Protein AF-A0A8S2ZA71-F1 (afdb_monomer)

Sequence (55 aa):
MQFALAEIKFAVIRLLQNYTILPSELANNELELVEMVTIAPKQVMVRLEKRTDRE

Mean predicted aligned error: 9.73 Å

pLDDT: mean 74.15, std 15.78, range [40.84, 95.19]

InterPro domains:
  IPR036396 Cytochrome P450 superfamily [G3DSA:1.10.630.10] (1-54)
  IPR036396 Cytochrome P450 superfamily [SSF48264] (1-51)

Structure (mmCIF, N/CA/C/O backbone):
data_AF-A0A8S2ZA71-F1
#
_entry.id   AF-A0A8S2ZA71-F1
#
loop_
_atom_site.group_PDB
_atom_site.id
_atom_site.type_symbol
_atom_site.label_atom_id
_atom_site.label_alt_id
_atom_site.label_comp_id
_atom_site.label_asym_id
_atom_site.label_entity_id
_atom_site.label_seq_id
_atom_site.pdbx_PDB_ins_code
_atom_site.Cartn_x
_atom_site.Cartn_y
_atom_site.Cartn_z
_atom_site.occupancy
_atom_site.B_iso_or_equiv
_atom_site.auth_seq_id
_atom_site.auth_comp_id
_atom_site.auth_asym_id
_atom_sit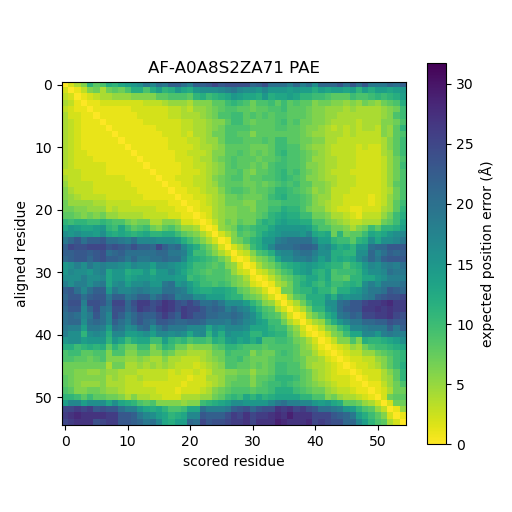e.auth_atom_id
_atom_site.pdbx_PDB_model_num
ATOM 1 N N . MET A 1 1 ? 13.248 3.156 16.649 1.00 61.31 1 MET A N 1
ATOM 2 C CA . MET A 1 1 ? 12.841 2.281 15.520 1.00 61.31 1 MET A CA 1
ATOM 3 C C . MET A 1 1 ? 11.415 1.742 15.623 1.00 61.31 1 MET A C 1
ATOM 5 O O . MET A 1 1 ? 10.787 1.602 14.586 1.00 61.31 1 MET A O 1
ATOM 9 N N . GLN A 1 2 ? 10.880 1.450 16.817 1.00 71.31 2 GLN A N 1
ATOM 10 C CA . GLN A 1 2 ? 9.522 0.892 16.959 1.00 71.31 2 GLN A CA 1
ATOM 11 C C . GLN A 1 2 ? 8.413 1.794 16.381 1.00 71.31 2 GLN A C 1
ATOM 13 O O . GLN A 1 2 ? 7.474 1.280 15.781 1.00 71.31 2 GLN A O 1
ATOM 18 N N . PHE A 1 3 ? 8.565 3.119 16.484 1.00 84.88 3 PHE A N 1
ATOM 19 C CA . PHE A 1 3 ? 7.620 4.087 15.914 1.00 84.88 3 PHE A CA 1
ATOM 20 C C . PHE A 1 3 ? 7.516 4.005 14.387 1.00 84.88 3 PHE A C 1
ATOM 22 O O . PHE A 1 3 ? 6.417 3.825 13.880 1.00 84.88 3 PHE A O 1
ATOM 29 N N . ALA A 1 4 ? 8.643 4.008 13.667 1.00 85.00 4 ALA A N 1
ATOM 30 C CA . ALA A 1 4 ? 8.637 3.939 12.202 1.00 85.00 4 ALA A CA 1
ATOM 31 C C . ALA A 1 4 ? 7.960 2.656 11.686 1.00 85.00 4 ALA A C 1
ATOM 33 O O . ALA A 1 4 ? 7.191 2.676 10.729 1.00 85.00 4 ALA A O 1
ATOM 34 N N . LEU A 1 5 ? 8.193 1.525 12.362 1.00 89.88 5 LEU A N 1
ATOM 35 C CA . LEU A 1 5 ? 7.524 0.269 12.025 1.00 89.88 5 LEU A CA 1
ATOM 36 C C . LEU A 1 5 ? 6.011 0.337 12.282 1.00 89.88 5 LEU A C 1
ATOM 38 O O . LEU A 1 5 ? 5.232 -0.197 11.494 1.00 89.88 5 LEU A O 1
ATOM 42 N N . ALA A 1 6 ? 5.591 0.963 13.383 1.00 93.81 6 ALA A N 1
ATOM 43 C CA . ALA A 1 6 ? 4.178 1.137 13.702 1.00 93.81 6 ALA A CA 1
ATOM 44 C C . ALA A 1 6 ? 3.475 2.047 12.683 1.00 93.81 6 ALA A C 1
ATOM 46 O O . ALA A 1 6 ? 2.382 1.712 12.233 1.00 93.81 6 ALA A O 1
ATOM 47 N N . GLU A 1 7 ? 4.121 3.134 12.260 1.00 91.56 7 GLU A N 1
ATOM 48 C CA . GLU A 1 7 ? 3.605 4.046 11.235 1.00 91.56 7 GLU A CA 1
ATOM 49 C C . GLU A 1 7 ? 3.433 3.349 9.885 1.00 91.56 7 GLU A C 1
ATOM 51 O O . GLU A 1 7 ? 2.363 3.441 9.284 1.00 91.56 7 GLU A O 1
ATOM 56 N N . ILE A 1 8 ? 4.435 2.579 9.444 1.00 90.69 8 ILE A N 1
ATOM 57 C CA . ILE A 1 8 ? 4.350 1.806 8.196 1.00 90.69 8 ILE A CA 1
ATOM 58 C C . ILE A 1 8 ? 3.203 0.796 8.276 1.00 90.69 8 ILE A C 1
ATOM 60 O O . ILE A 1 8 ? 2.374 0.729 7.370 1.00 90.69 8 ILE A O 1
ATOM 64 N N . LYS A 1 9 ? 3.103 0.038 9.378 1.00 92.50 9 LYS A N 1
ATOM 65 C CA . LYS A 1 9 ? 2.008 -0.924 9.577 1.00 92.50 9 LYS A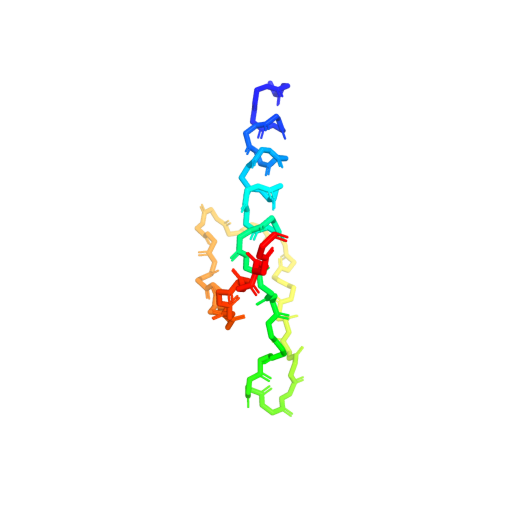 CA 1
ATOM 66 C C . LYS A 1 9 ? 0.647 -0.238 9.526 1.00 92.50 9 LYS A C 1
ATOM 68 O O . LYS A 1 9 ? -0.258 -0.723 8.854 1.00 92.50 9 LYS A O 1
ATOM 73 N N . PHE A 1 10 ? 0.506 0.890 10.211 1.00 95.19 10 PHE A N 1
ATOM 74 C CA . PHE A 1 10 ? -0.747 1.629 10.265 1.00 95.19 10 PHE A CA 1
ATOM 75 C C . PHE A 1 10 ? -1.147 2.196 8.897 1.00 95.19 10 PHE A C 1
ATOM 77 O O . PHE A 1 10 ? -2.308 2.079 8.500 1.00 95.19 10 PHE A O 1
ATOM 84 N N . ALA A 1 11 ? -0.190 2.750 8.149 1.00 90.69 11 ALA A N 1
ATOM 85 C CA . ALA A 1 11 ? -0.413 3.240 6.792 1.00 90.69 11 ALA A CA 1
ATOM 86 C C . ALA A 1 11 ? -0.871 2.115 5.851 1.00 90.69 11 ALA A C 1
ATOM 88 O O . ALA A 1 11 ? -1.858 2.278 5.133 1.00 90.69 11 ALA A O 1
ATOM 89 N N . VAL A 1 12 ? -0.214 0.950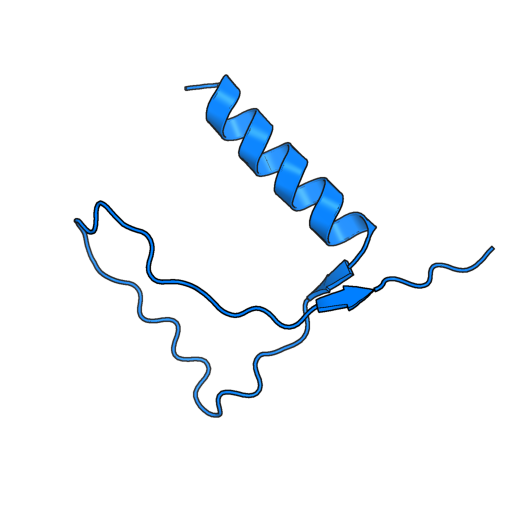 5.910 1.00 90.88 12 VAL A N 1
ATOM 90 C CA . VAL A 1 12 ? -0.576 -0.225 5.102 1.00 90.88 12 VAL A CA 1
ATOM 91 C C . VAL A 1 12 ? -1.973 -0.736 5.457 1.00 90.88 12 VAL A C 1
ATOM 93 O O . VAL A 1 12 ? -2.768 -1.000 4.559 1.00 90.88 12 VAL A O 1
ATOM 96 N N . ILE A 1 13 ? -2.316 -0.818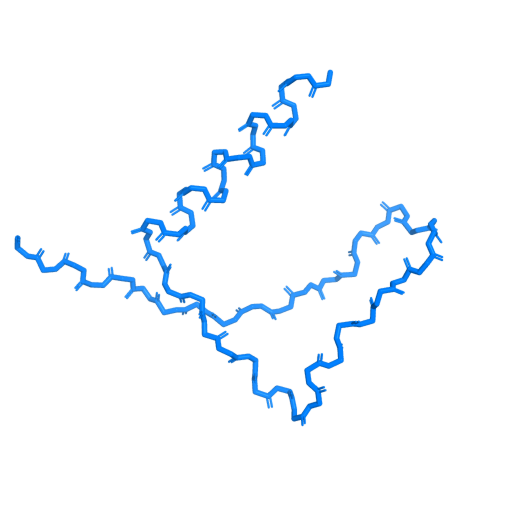 6.748 1.00 93.75 13 ILE A N 1
ATOM 97 C CA . ILE A 1 13 ? -3.655 -1.241 7.189 1.00 93.75 13 ILE A CA 1
ATOM 98 C C . ILE A 1 13 ? -4.727 -0.301 6.634 1.00 93.75 13 ILE A C 1
ATOM 100 O O . ILE A 1 13 ? -5.694 -0.767 6.034 1.00 93.75 13 ILE A O 1
ATOM 104 N N . ARG A 1 14 ? -4.550 1.018 6.779 1.00 91.56 14 ARG A N 1
ATOM 105 C CA . ARG A 1 14 ? -5.512 1.999 6.254 1.00 91.56 14 ARG A CA 1
ATOM 106 C C . ARG A 1 14 ? -5.670 1.903 4.742 1.00 91.56 14 ARG A C 1
ATOM 108 O O . ARG A 1 14 ? -6.788 2.036 4.248 1.00 91.56 14 ARG A O 1
ATOM 115 N N . LEU A 1 15 ? -4.580 1.666 4.017 1.00 90.25 15 LEU A N 1
ATOM 116 C CA . LEU A 1 15 ? -4.618 1.490 2.571 1.00 90.25 15 LEU A CA 1
ATOM 117 C C . LEU A 1 15 ? -5.449 0.256 2.190 1.00 90.25 15 LEU A C 1
ATOM 119 O O . LEU A 1 15 ? -6.390 0.383 1.418 1.00 90.25 15 LEU A O 1
ATOM 123 N N . LEU A 1 16 ? -5.172 -0.902 2.794 1.00 88.94 16 LEU A N 1
ATOM 124 C CA . LEU A 1 16 ? -5.856 -2.165 2.483 1.00 88.94 16 LEU A CA 1
ATOM 125 C C . LEU A 1 16 ? -7.327 -2.205 2.928 1.00 88.94 16 LEU A C 1
ATOM 127 O O . LEU A 1 16 ? -8.134 -2.921 2.334 1.00 88.94 16 LEU A O 1
ATOM 131 N N . GLN A 1 17 ? -7.684 -1.442 3.965 1.00 91.12 17 GLN A N 1
ATOM 132 C CA . GLN A 1 17 ? -9.071 -1.298 4.415 1.00 91.12 17 GLN A CA 1
ATOM 133 C C . GLN A 1 17 ? -9.926 -0.479 3.444 1.00 91.12 17 GLN A C 1
ATOM 135 O O . GLN A 1 17 ? -11.113 -0.746 3.313 1.00 91.12 17 GLN A O 1
ATOM 140 N N . ASN A 1 18 ? -9.341 0.517 2.775 1.00 91.56 18 ASN A N 1
ATOM 141 C CA . ASN A 1 18 ? -10.091 1.468 1.949 1.00 91.56 18 ASN A CA 1
ATOM 142 C C . ASN A 1 18 ? -9.887 1.259 0.445 1.00 91.56 18 ASN A C 1
ATOM 144 O O . ASN A 1 18 ? -10.653 1.803 -0.350 1.00 91.56 18 ASN A O 1
ATOM 148 N N . TYR A 1 19 ? -8.869 0.497 0.042 1.00 92.00 19 TYR A N 1
ATOM 149 C CA . TYR A 1 19 ? -8.488 0.326 -1.353 1.00 92.00 19 TYR A CA 1
ATOM 150 C C . TYR A 1 19 ? -8.107 -1.120 -1.675 1.00 92.00 19 TYR A C 1
ATOM 152 O O . TYR A 1 19 ? -7.448 -1.808 -0.894 1.00 92.00 19 TYR A O 1
ATOM 160 N N . THR A 1 20 ? -8.505 -1.560 -2.862 1.00 88.62 20 THR A N 1
ATOM 161 C CA . THR A 1 20 ? -8.031 -2.778 -3.512 1.00 88.62 20 THR A CA 1
ATOM 162 C C . THR A 1 20 ? -6.830 -2.411 -4.372 1.00 88.62 20 THR A C 1
ATOM 164 O O . THR A 1 20 ? -6.906 -1.505 -5.203 1.00 88.62 20 THR A O 1
ATOM 167 N N . ILE A 1 21 ? -5.709 -3.102 -4.175 1.00 86.81 21 ILE A N 1
ATOM 168 C CA . ILE A 1 21 ? -4.512 -2.915 -4.998 1.00 86.81 21 ILE A CA 1
ATOM 169 C C . ILE A 1 21 ? -4.713 -3.700 -6.292 1.00 86.81 21 ILE A C 1
ATOM 171 O O . ILE A 1 21 ? -4.859 -4.922 -6.264 1.00 86.81 21 ILE A O 1
ATOM 175 N N . LEU A 1 22 ? -4.743 -2.994 -7.418 1.00 83.94 22 LEU A N 1
ATOM 176 C CA . LEU A 1 22 ? -4.888 -3.592 -8.738 1.00 83.94 22 LEU A CA 1
ATOM 177 C C . LEU A 1 22 ? -3.515 -3.950 -9.322 1.00 83.94 22 LEU A C 1
ATOM 179 O O . LEU A 1 22 ? -2.524 -3.269 -9.032 1.00 83.94 22 LEU A O 1
ATOM 183 N N . PRO A 1 23 ? -3.441 -4.976 -10.187 1.00 75.00 23 PRO A N 1
ATOM 184 C CA . PRO A 1 23 ? -2.227 -5.253 -10.938 1.00 75.00 23 PRO A CA 1
ATOM 185 C C . PRO A 1 23 ? -1.829 -4.040 -11.794 1.00 75.00 23 PRO A C 1
ATOM 187 O O . PRO A 1 23 ? -2.680 -3.321 -12.338 1.00 75.00 23 PRO A O 1
ATOM 190 N N . SER A 1 24 ? -0.520 -3.808 -11.897 1.00 71.81 24 SER A N 1
ATOM 191 C CA . SER A 1 24 ? 0.048 -2.770 -12.760 1.00 71.81 24 SER A CA 1
ATOM 192 C C . SER A 1 24 ? -0.246 -3.083 -14.231 1.00 71.81 24 SER A C 1
ATOM 194 O O . SER A 1 24 ? -0.224 -4.243 -14.632 1.00 71.81 24 SER A O 1
ATOM 196 N N . GLU A 1 25 ? -0.518 -2.056 -15.041 1.00 66.81 25 GLU A N 1
ATOM 197 C CA . GLU A 1 25 ? -0.675 -2.205 -16.501 1.00 66.81 25 GLU A CA 1
ATOM 198 C C . GLU A 1 25 ? 0.670 -2.209 -17.241 1.00 66.81 25 GLU A C 1
ATOM 200 O O . GLU A 1 25 ? 0.712 -2.462 -18.443 1.00 66.81 25 GLU A O 1
ATOM 205 N N . LEU A 1 26 ? 1.781 -1.937 -16.541 1.00 60.38 26 LEU A N 1
ATOM 206 C CA . LEU A 1 26 ? 3.118 -2.076 -17.114 1.00 60.38 26 LEU A CA 1
ATOM 207 C C . LEU A 1 26 ? 3.360 -3.561 -17.407 1.00 60.38 26 LEU A C 1
ATOM 209 O O . LEU A 1 26 ? 3.458 -4.377 -16.491 1.00 60.38 26 LEU A O 1
ATOM 213 N N . ALA A 1 27 ? 3.418 -3.881 -18.701 1.00 53.56 27 ALA A N 1
ATOM 214 C CA . ALA A 1 27 ? 3.334 -5.215 -19.299 1.00 53.56 27 ALA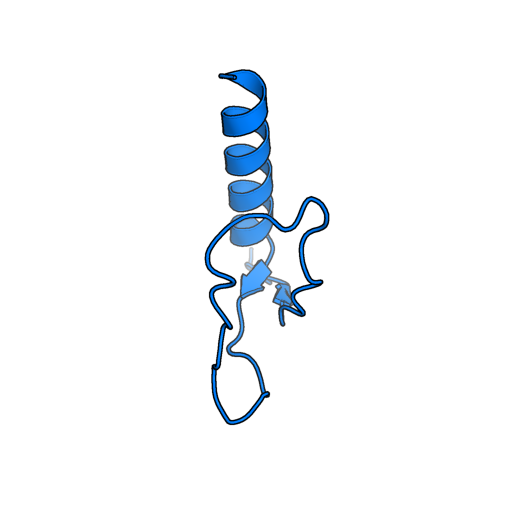 A CA 1
ATOM 215 C C . ALA A 1 27 ? 4.412 -6.232 -18.867 1.00 53.56 27 ALA A C 1
ATOM 217 O O . ALA A 1 27 ? 4.430 -7.356 -19.358 1.00 53.56 27 ALA A O 1
ATOM 218 N N . ASN A 1 28 ? 5.301 -5.867 -17.954 1.00 56.41 28 ASN A N 1
ATOM 219 C CA . ASN A 1 28 ? 6.459 -6.648 -17.554 1.00 56.41 28 ASN A CA 1
ATOM 220 C C . ASN A 1 28 ? 6.536 -6.926 -16.044 1.00 56.41 28 ASN A C 1
ATOM 222 O O . ASN A 1 28 ? 7.347 -7.759 -15.659 1.00 56.41 28 ASN A O 1
ATOM 226 N N . ASN A 1 29 ? 5.693 -6.324 -15.182 1.00 54.59 29 ASN A N 1
ATOM 227 C CA . ASN A 1 29 ? 5.754 -6.528 -13.715 1.00 54.59 29 ASN A CA 1
ATOM 228 C C . ASN A 1 29 ? 7.186 -6.417 -13.127 1.00 54.59 29 ASN A C 1
ATOM 230 O O . ASN A 1 29 ? 7.475 -6.956 -12.057 1.00 54.59 29 ASN A O 1
ATOM 234 N N . GLU A 1 30 ? 8.089 -5.717 -13.818 1.00 59.03 30 GLU A N 1
ATOM 235 C CA . GLU A 1 30 ? 9.488 -5.576 -13.432 1.00 59.03 30 GLU A CA 1
ATOM 236 C C . GLU A 1 30 ? 9.574 -4.549 -12.304 1.00 59.03 30 GLU A C 1
ATOM 238 O O . GLU A 1 30 ? 9.755 -3.348 -12.503 1.00 59.03 30 GLU A O 1
ATOM 243 N N . LEU A 1 31 ? 9.391 -5.032 -11.078 1.00 57.84 31 LEU A N 1
ATOM 244 C CA . LEU A 1 31 ? 9.862 -4.330 -9.898 1.00 57.84 31 LEU A CA 1
ATOM 245 C C . LEU A 1 31 ? 11.384 -4.461 -9.891 1.00 57.84 31 LEU A C 1
ATOM 247 O O . LEU A 1 31 ? 11.927 -5.487 -9.487 1.00 57.84 31 LEU A O 1
ATOM 251 N N . GLU A 1 32 ? 12.072 -3.427 -10.370 1.00 58.78 32 GLU A N 1
ATOM 252 C CA . GLU A 1 32 ? 13.518 -3.321 -10.209 1.00 58.78 32 GLU A CA 1
ATOM 253 C C . GLU A 1 32 ? 13.836 -3.232 -8.714 1.00 58.78 32 GLU A C 1
ATOM 255 O O . GLU A 1 32 ? 13.680 -2.186 -8.075 1.00 58.78 32 GLU A O 1
ATOM 260 N N . LEU A 1 33 ? 14.271 -4.355 -8.145 1.00 55.31 33 LEU A N 1
ATOM 261 C CA . LEU A 1 33 ? 14.885 -4.367 -6.832 1.00 55.31 33 LEU A CA 1
ATOM 262 C C . LEU A 1 33 ? 16.249 -3.691 -6.977 1.00 55.31 33 LEU A C 1
ATOM 264 O O . LEU A 1 33 ? 17.213 -4.302 -7.426 1.00 55.31 33 LEU A O 1
ATOM 268 N N . VAL A 1 34 ? 16.319 -2.405 -6.641 1.00 57.59 34 VAL A N 1
ATOM 269 C CA . VAL A 1 34 ? 17.595 -1.692 -6.605 1.00 57.59 34 VAL A CA 1
ATOM 270 C C . VAL A 1 34 ? 18.390 -2.247 -5.427 1.00 57.59 34 VAL A C 1
ATOM 272 O O . VAL A 1 34 ? 18.118 -1.927 -4.267 1.00 57.59 34 VAL A O 1
ATOM 275 N N . GLU A 1 35 ? 19.344 -3.129 -5.725 1.00 55.19 35 GLU A N 1
ATOM 276 C CA . GLU A 1 35 ? 20.295 -3.639 -4.748 1.00 55.19 35 GLU A CA 1
ATO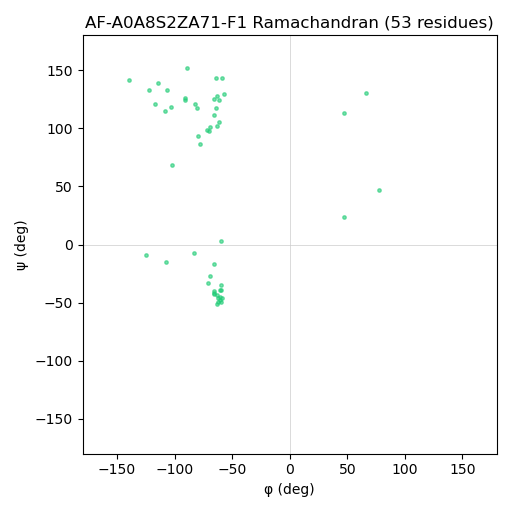M 277 C C . GLU A 1 35 ? 21.131 -2.478 -4.202 1.00 55.19 35 GLU A C 1
ATOM 279 O O . GLU A 1 35 ? 22.028 -1.964 -4.858 1.00 55.19 35 GLU A O 1
ATOM 284 N N . MET A 1 36 ? 20.807 -2.107 -2.963 1.00 55.28 36 MET A N 1
ATOM 285 C CA . MET A 1 36 ? 21.583 -1.265 -2.054 1.00 55.28 36 MET A CA 1
ATOM 286 C C . MET A 1 36 ? 21.768 0.217 -2.462 1.00 55.28 36 MET A C 1
ATOM 288 O O . MET A 1 36 ? 22.279 0.574 -3.513 1.00 55.28 36 MET A O 1
ATOM 292 N N . VAL A 1 37 ? 21.479 1.114 -1.511 1.00 54.38 37 VAL A N 1
ATOM 293 C CA . VAL A 1 37 ? 21.983 2.508 -1.463 1.00 54.38 37 VAL A CA 1
ATOM 294 C C . VAL A 1 37 ? 21.323 3.547 -2.388 1.00 54.38 37 VAL A C 1
ATOM 296 O O . VAL A 1 37 ? 22.002 4.392 -2.963 1.00 54.38 37 VAL A O 1
ATOM 299 N N . THR A 1 38 ? 19.993 3.620 -2.464 1.00 49.12 38 THR A N 1
ATOM 300 C CA . THR A 1 38 ? 19.358 4.898 -2.851 1.00 49.12 38 THR A CA 1
ATOM 301 C C . THR A 1 38 ? 18.661 5.543 -1.656 1.00 49.12 38 THR A C 1
ATOM 303 O O . THR A 1 38 ? 17.716 5.011 -1.085 1.00 49.12 38 THR A O 1
ATOM 306 N N . ILE A 1 39 ? 19.181 6.714 -1.261 1.00 55.53 39 ILE A N 1
ATOM 307 C CA . ILE A 1 39 ? 18.674 7.595 -0.188 1.00 55.53 39 ILE A CA 1
ATOM 308 C C . ILE A 1 39 ? 17.290 8.174 -0.550 1.00 55.53 39 ILE A C 1
ATOM 310 O O . ILE A 1 39 ? 16.559 8.642 0.320 1.00 55.53 39 ILE A O 1
ATOM 314 N N . ALA A 1 40 ? 16.907 8.107 -1.827 1.00 53.53 40 ALA A N 1
ATOM 315 C CA . ALA A 1 40 ? 15.606 8.522 -2.324 1.00 5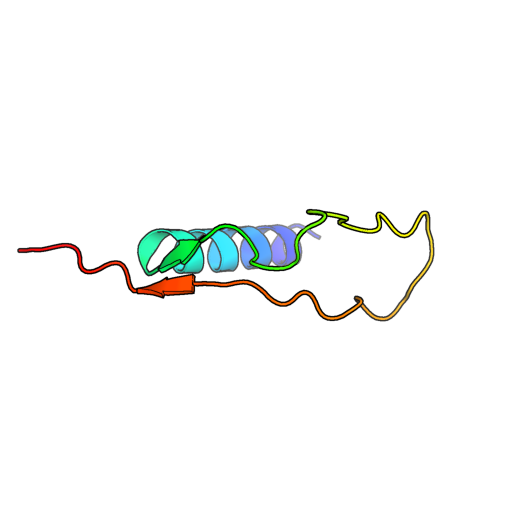3.53 40 ALA A CA 1
ATOM 316 C C . ALA A 1 40 ? 14.864 7.309 -2.911 1.00 53.53 40 ALA A C 1
ATOM 318 O O . ALA A 1 40 ? 15.378 6.691 -3.846 1.00 53.53 40 ALA A O 1
ATOM 319 N N . PRO A 1 41 ? 13.671 6.957 -2.401 1.00 58.62 41 PRO A N 1
ATOM 320 C CA . PRO A 1 41 ? 12.878 5.889 -2.991 1.00 58.62 41 PRO A CA 1
ATOM 321 C C . PRO A 1 41 ? 12.482 6.272 -4.423 1.00 58.62 41 PRO A C 1
ATOM 323 O O . PRO A 1 41 ? 11.925 7.348 -4.654 1.00 58.62 41 PRO A O 1
ATOM 326 N N . LYS A 1 42 ? 12.757 5.387 -5.391 1.00 64.62 42 LYS A N 1
ATOM 327 C CA . LYS A 1 42 ? 12.194 5.487 -6.745 1.00 64.62 42 LYS A CA 1
ATOM 328 C C . LYS A 1 42 ? 10.669 5.502 -6.603 1.00 64.62 42 LYS A C 1
ATOM 330 O O . LYS A 1 42 ? 10.112 4.675 -5.882 1.00 64.62 42 LYS A O 1
ATOM 335 N N . GLN A 1 43 ? 9.997 6.471 -7.225 1.00 67.31 43 GLN A N 1
ATOM 336 C CA . GLN A 1 43 ? 8.539 6.565 -7.143 1.00 67.31 43 GLN A CA 1
ATOM 337 C C . GLN A 1 43 ? 7.920 5.302 -7.749 1.00 67.31 43 GLN A C 1
ATOM 339 O O . GLN A 1 43 ? 8.209 4.955 -8.894 1.00 67.31 43 GLN A O 1
ATOM 344 N N . VAL A 1 44 ? 7.081 4.615 -6.972 1.00 72.25 44 VAL A N 1
ATOM 345 C CA . VAL A 1 44 ? 6.331 3.443 -7.429 1.00 72.25 44 VAL A CA 1
ATOM 346 C C . VAL A 1 44 ? 4.896 3.873 -7.681 1.00 72.25 44 VAL A C 1
ATOM 348 O O . VAL A 1 44 ? 4.202 4.317 -6.766 1.00 72.25 44 VAL A O 1
ATOM 351 N N . MET A 1 45 ? 4.452 3.737 -8.927 1.00 75.00 45 MET A N 1
ATOM 352 C CA . MET A 1 45 ? 3.061 3.977 -9.292 1.00 75.00 45 MET A CA 1
ATOM 353 C C . MET A 1 45 ? 2.242 2.729 -8.970 1.00 75.00 45 MET A C 1
ATOM 355 O O . MET A 1 45 ? 2.516 1.649 -9.491 1.00 75.00 45 MET A O 1
ATOM 359 N N . VAL A 1 46 ? 1.234 2.879 -8.113 1.00 78.00 46 VAL A N 1
ATOM 360 C CA . VAL A 1 46 ? 0.299 1.806 -7.757 1.00 78.00 46 VAL A CA 1
ATOM 361 C C . VAL A 1 46 ? -1.099 2.150 -8.250 1.00 78.00 46 VAL A C 1
ATOM 363 O O . VAL A 1 46 ? -1.541 3.295 -8.150 1.00 78.00 46 VAL A O 1
ATOM 366 N N . ARG A 1 47 ? -1.805 1.151 -8.784 1.00 85.19 47 ARG A N 1
ATOM 367 C CA . ARG A 1 47 ? -3.215 1.281 -9.155 1.00 85.19 47 ARG A CA 1
ATOM 368 C C . ARG A 1 47 ? -4.062 0.860 -7.966 1.00 85.19 47 ARG A C 1
ATOM 370 O O . ARG A 1 47 ? -3.903 -0.241 -7.443 1.00 85.19 47 ARG A O 1
ATOM 377 N N . LEU A 1 48 ? -4.941 1.752 -7.536 1.00 88.06 48 LEU A N 1
ATOM 378 C CA . LEU A 1 48 ? -5.833 1.533 -6.408 1.00 88.06 48 LEU A CA 1
ATOM 379 C C . LEU A 1 48 ? -7.269 1.707 -6.880 1.00 88.06 48 LEU A C 1
ATOM 381 O O . LEU A 1 48 ? -7.595 2.696 -7.533 1.00 88.06 48 LEU A O 1
ATOM 385 N N . GLU A 1 49 ? -8.125 0.769 -6.506 1.00 90.56 49 GLU A N 1
ATOM 386 C CA . GLU A 1 49 ? -9.570 0.905 -6.624 1.00 90.56 49 GLU A CA 1
ATOM 387 C C . GLU A 1 49 ? -10.148 1.131 -5.233 1.00 90.56 49 GLU A C 1
ATOM 389 O O . GLU A 1 49 ? -9.782 0.441 -4.284 1.00 90.56 49 GLU A O 1
ATOM 394 N N . LYS A 1 50 ? -11.034 2.115 -5.078 1.00 90.69 50 LYS A N 1
ATOM 395 C CA . LYS A 1 50 ? -11.676 2.359 -3.787 1.00 90.69 50 LYS A CA 1
ATOM 396 C C . LYS A 1 50 ? -12.557 1.164 -3.433 1.00 90.69 50 LYS A C 1
ATOM 398 O O . LYS A 1 50 ? -13.461 0.812 -4.190 1.00 90.69 50 LYS A O 1
ATOM 403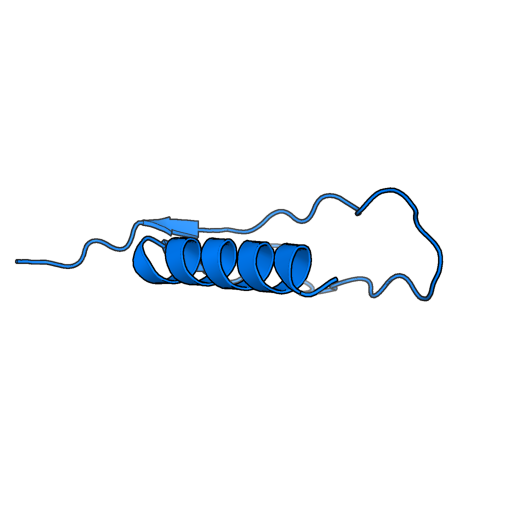 N N . ARG A 1 51 ? -12.330 0.578 -2.257 1.00 85.94 51 ARG A N 1
ATOM 404 C CA . ARG A 1 51 ? -13.233 -0.436 -1.719 1.00 85.94 51 ARG A CA 1
ATOM 405 C C . ARG A 1 51 ? -14.567 0.227 -1.455 1.00 85.94 51 ARG A C 1
ATOM 407 O O . ARG A 1 51 ? -14.681 1.172 -0.677 1.00 85.94 51 ARG A O 1
ATOM 414 N N . THR A 1 52 ? -15.562 -0.264 -2.169 1.00 74.38 52 THR A N 1
ATOM 415 C CA . THR A 1 52 ? -16.956 0.086 -1.959 1.00 74.38 52 THR A CA 1
ATOM 416 C C . THR A 1 52 ? -17.567 -1.078 -1.199 1.00 74.38 52 THR A C 1
ATOM 418 O O . THR A 1 52 ? -18.328 -1.856 -1.758 1.00 74.38 52 THR A O 1
ATOM 421 N N . ASP A 1 53 ? -17.164 -1.260 0.054 1.00 66.38 53 ASP A N 1
ATOM 422 C CA . ASP A 1 53 ? -17.928 -2.120 0.955 1.00 66.38 53 ASP A CA 1
ATOM 423 C C . ASP A 1 53 ? -19.107 -1.224 1.404 1.00 66.38 53 ASP A C 1
ATOM 425 O O . ASP A 1 53 ? -18.887 -0.183 2.024 1.00 66.38 53 ASP A O 1
ATOM 429 N N . ARG A 1 54 ? -20.260 -1.291 0.711 1.00 53.84 54 ARG A N 1
ATOM 430 C CA . ARG A 1 54 ? -21.418 -2.170 0.978 1.00 53.84 54 ARG A CA 1
ATOM 431 C C . ARG A 1 54 ? -21.785 -2.144 2.464 1.00 53.84 54 ARG A C 1
ATOM 433 O O . ARG A 1 54 ? -20.979 -2.569 3.277 1.00 53.84 54 ARG A O 1
ATOM 440 N N . GLU A 1 55 ? -22.970 -1.577 2.710 1.00 40.84 55 GLU A N 1
ATOM 441 C CA . GLU A 1 55 ? -23.875 -1.718 3.869 1.00 40.84 55 GLU A CA 1
ATOM 442 C C . GLU A 1 55 ? -23.392 -2.565 5.056 1.00 40.84 55 GLU A C 1
ATOM 444 O O . GLU A 1 55 ? -23.032 -3.747 4.855 1.00 40.84 55 GLU A O 1
#

Organism: NCBI:txid392030

Radius of gyration: 14.68 Å; Cα contacts (8 Å, |Δi|>4): 24; chains: 1; bounding box: 46×15×36 Å

Solvent-accessible surface area (backbone atoms only — not comparable to full-atom values): 37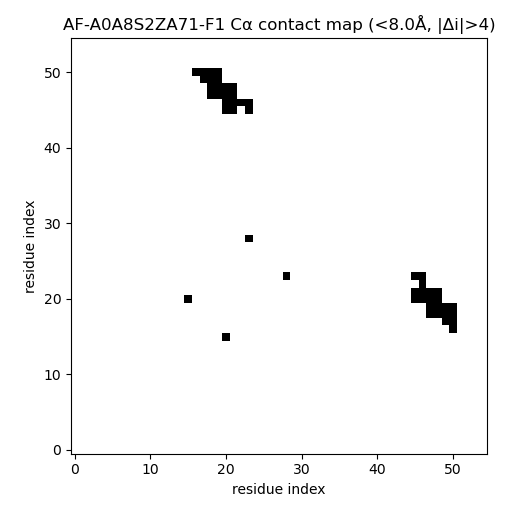93 Å² total; per-residue (Å²): 114,71,62,64,55,50,51,52,51,51,54,51,50,55,44,60,72,46,28,44,80,48,82,70,83,59,93,71,78,76,75,78,78,77,81,75,90,68,98,63,81,78,88,78,91,78,47,69,42,76,54,76,81,72,135

Secondary structure (DSSP, 8-state):
-HHHHHHHHHHHHHHHHHEEEEPPSSTT-------S--SSPPPPP-EEEE-----

Foldseek 3Di:
DVVVVVVVVVVVVVQVVFWDWDDDPPPPSDPPPPPDDDPDDDDDDTDIDTDPDDD